Protein AF-A0A4U3B011-F1 (afdb_monomer)

Radius of gyration: 22.24 Å; Cα contacts (8 Å, |Δi|>4): 56; chains: 1; bounding box: 37×51×65 Å

Secondary structure (DSSP, 8-state):
-------SSGGGS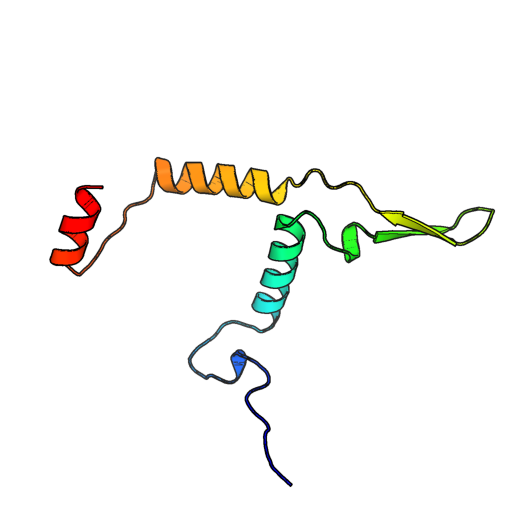TT----HHHHHHHHHHHHHHTT--HHHHEEEEEETTEEEEEEPPP--HHHHHH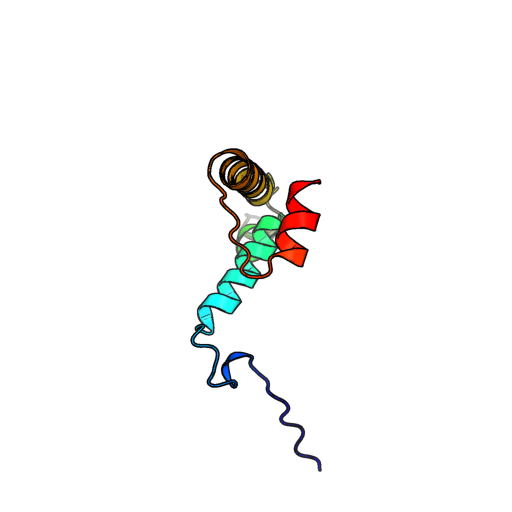HHHHHHHHHHS-----S-HHHHHHHTT-

Foldseek 3Di:
DDPPPPDPDPVVPPPDPDDPVVVVVVVQLVCLLVQHDCVPFWDWDADPVGIDTGGHGGPSVSVVVVVVVVCCCVVPPDDDDDPDPVVVVVVVVD

Organism: NCBI:txid1890302

pLDDT: mean 81.86, std 15.03, range [42.41, 95.88]

Structure (mmCIF, N/CA/C/O backbone):
data_AF-A0A4U3B011-F1
#
_entry.id   AF-A0A4U3B011-F1
#
loop_
_atom_site.group_PDB
_atom_site.id
_atom_site.type_symbol
_atom_site.label_atom_id
_atom_site.label_alt_id
_atom_site.label_comp_id
_atom_site.label_asym_id
_atom_site.label_entity_id
_atom_site.label_seq_id
_atom_site.pdbx_PDB_ins_code
_atom_site.Cartn_x
_atom_site.Cartn_y
_atom_site.Cartn_z
_atom_site.occupancy
_atom_site.B_iso_or_equiv
_atom_site.auth_seq_id
_atom_site.auth_comp_id
_atom_site.auth_asym_id
_atom_site.auth_atom_id
_atom_site.pdbx_PDB_model_num
ATOM 1 N N . MET A 1 1 ? -11.965 -40.673 -10.893 1.00 42.41 1 MET A N 1
ATOM 2 C CA . MET A 1 1 ? -11.631 -39.883 -9.686 1.00 42.41 1 MET A CA 1
ATOM 3 C C . MET A 1 1 ? -10.125 -39.592 -9.689 1.00 42.41 1 MET A C 1
ATOM 5 O O . MET A 1 1 ? -9.397 -40.087 -8.851 1.00 42.41 1 MET A O 1
ATOM 9 N N . GLY A 1 2 ? -9.549 -39.006 -10.738 1.00 46.47 2 GLY A N 1
ATOM 10 C CA . GLY A 1 2 ? -9.664 -37.581 -11.055 1.00 46.47 2 GLY A CA 1
ATOM 11 C C . GLY A 1 2 ? -8.551 -36.790 -10.352 1.00 46.47 2 GLY A C 1
ATOM 12 O O . GLY A 1 2 ? -8.853 -35.910 -9.556 1.00 46.47 2 GLY A O 1
ATOM 13 N N . LEU A 1 3 ? -7.283 -37.157 -10.584 1.00 54.34 3 LEU A N 1
ATOM 14 C CA . LEU A 1 3 ? -6.093 -36.472 -10.063 1.00 54.34 3 LEU A CA 1
ATOM 15 C C . LEU A 1 3 ? -5.950 -35.095 -10.732 1.00 54.34 3 LEU A C 1
ATOM 17 O O . LEU A 1 3 ? -5.131 -34.910 -11.624 1.00 54.34 3 LEU A O 1
ATOM 21 N N . ILE A 1 4 ? -6.755 -34.121 -10.317 1.00 54.69 4 ILE A N 1
ATOM 22 C CA . ILE A 1 4 ? -6.477 -32.703 -10.568 1.00 54.69 4 ILE A CA 1
ATOM 23 C C . ILE A 1 4 ? -5.830 -32.164 -9.293 1.00 54.69 4 ILE A C 1
ATOM 25 O O . ILE A 1 4 ? -6.421 -31.428 -8.511 1.00 54.69 4 ILE A O 1
ATOM 29 N N . SER A 1 5 ? -4.586 -32.574 -9.054 1.00 52.72 5 SER A N 1
ATOM 30 C CA . SER A 1 5 ? -3.658 -31.799 -8.233 1.00 52.72 5 SER A CA 1
ATOM 31 C C . SER A 1 5 ? -2.921 -30.839 -9.164 1.00 52.72 5 SER A C 1
ATOM 33 O O . SER A 1 5 ? -1.723 -30.971 -9.399 1.00 52.72 5 SER A O 1
ATOM 35 N N . GLY A 1 6 ? -3.674 -29.921 -9.774 1.00 52.56 6 GLY A N 1
ATOM 36 C CA . GLY A 1 6 ? -3.092 -28.788 -10.480 1.00 52.56 6 GLY A CA 1
ATOM 37 C C . GLY A 1 6 ? -2.323 -27.950 -9.466 1.00 52.56 6 GLY A C 1
ATOM 38 O O . GLY A 1 6 ? -2.874 -27.615 -8.418 1.00 52.56 6 GLY A O 1
ATOM 39 N N . ILE A 1 7 ? -1.044 -27.732 -9.765 1.00 55.41 7 ILE A N 1
ATOM 40 C CA . ILE A 1 7 ? -0.061 -26.877 -9.086 1.00 55.41 7 ILE A CA 1
ATOM 41 C C . ILE A 1 7 ? -0.724 -25.920 -8.085 1.00 55.41 7 ILE A C 1
ATOM 43 O O . ILE A 1 7 ? -1.388 -24.958 -8.468 1.00 55.41 7 ILE A O 1
ATOM 47 N N . LYS A 1 8 ? -0.569 -26.208 -6.788 1.00 59.25 8 LYS A N 1
ATOM 48 C CA . LYS A 1 8 ? -1.166 -25.400 -5.711 1.00 59.25 8 LYS A CA 1
ATOM 49 C C . LYS A 1 8 ? -0.302 -24.193 -5.343 1.00 59.25 8 LYS A C 1
ATOM 51 O O . LYS A 1 8 ? -0.798 -23.290 -4.675 1.00 59.25 8 LYS A O 1
ATOM 56 N N . LYS A 1 9 ? 0.976 -24.185 -5.740 1.00 56.97 9 LYS A N 1
ATOM 57 C CA . LYS A 1 9 ? 1.949 -23.149 -5.383 1.00 56.97 9 LYS A CA 1
ATOM 58 C C . LYS A 1 9 ? 2.856 -22.815 -6.565 1.00 56.97 9 LYS A C 1
ATOM 60 O O . LYS A 1 9 ? 3.341 -23.695 -7.265 1.00 56.97 9 LYS A O 1
ATOM 65 N N . VAL A 1 10 ? 3.111 -21.523 -6.762 1.00 56.75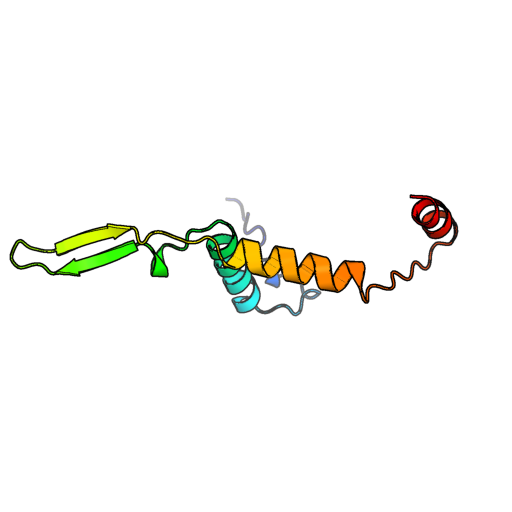 10 VAL A N 1
ATOM 66 C CA . VAL A 1 10 ? 3.941 -20.984 -7.859 1.00 56.75 10 VAL A CA 1
ATOM 67 C C . VAL A 1 10 ? 5.407 -21.459 -7.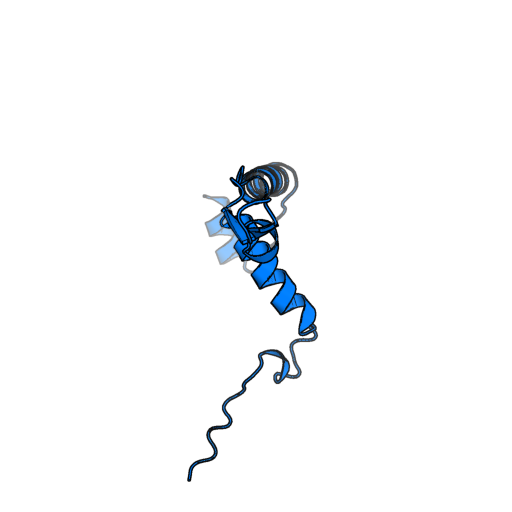761 1.00 56.75 10 VAL A C 1
ATOM 69 O O . VAL A 1 10 ? 6.118 -21.492 -8.763 1.00 56.75 10 VAL A O 1
ATOM 72 N N . THR A 1 11 ? 5.828 -21.909 -6.574 1.00 56.22 11 THR A N 1
ATOM 73 C CA . THR A 1 11 ? 7.152 -22.471 -6.263 1.00 56.22 11 THR A CA 1
ATOM 74 C C . THR A 1 11 ? 7.408 -23.872 -6.837 1.00 56.22 11 THR A C 1
ATOM 76 O O . THR A 1 11 ? 8.562 -24.288 -6.901 1.00 56.22 11 THR A O 1
ATOM 79 N N . ASP A 1 12 ? 6.387 -24.593 -7.323 1.00 56.88 12 ASP A N 1
ATOM 80 C CA . ASP A 1 12 ? 6.566 -25.930 -7.928 1.00 56.88 12 ASP A CA 1
ATOM 81 C C . ASP A 1 12 ? 7.305 -25.884 -9.285 1.00 56.88 12 ASP A C 1
ATOM 83 O O . ASP A 1 12 ? 7.796 -26.902 -9.786 1.00 56.88 12 ASP A O 1
ATOM 87 N N . ASN A 1 13 ? 7.445 -24.695 -9.883 1.00 58.47 13 ASN A N 1
ATOM 88 C CA . ASN A 1 13 ? 8.275 -24.486 -11.061 1.00 58.47 13 ASN A CA 1
ATOM 89 C C . ASN A 1 13 ? 9.732 -24.222 -10.653 1.00 58.47 13 ASN A C 1
ATOM 91 O O . ASN A 1 13 ? 10.100 -23.108 -10.290 1.00 58.47 13 ASN A O 1
ATOM 95 N N . ARG A 1 14 ? 10.589 -25.237 -10.851 1.00 53.47 14 ARG A N 1
ATOM 96 C CA . ARG A 1 14 ? 12.063 -25.263 -10.656 1.00 53.47 14 ARG A CA 1
ATOM 97 C C . ARG A 1 14 ? 12.872 -24.074 -11.221 1.00 53.47 14 ARG A C 1
ATOM 99 O O . ARG A 1 14 ? 14.076 -24.017 -11.003 1.00 53.47 14 ARG A O 1
ATOM 106 N N . LYS A 1 15 ? 12.252 -23.155 -11.967 1.00 55.28 15 LYS A N 1
ATOM 107 C CA . LYS A 1 15 ? 12.876 -21.956 -12.552 1.00 55.28 15 LYS A CA 1
ATOM 108 C C . LYS A 1 15 ? 12.725 -20.686 -11.708 1.00 55.28 15 LYS A C 1
ATOM 110 O O . LYS A 1 15 ? 13.328 -19.681 -12.067 1.00 55.28 15 LYS A O 1
ATOM 115 N N . ILE A 1 16 ? 11.939 -20.707 -10.630 1.00 57.56 16 ILE A N 1
ATOM 116 C CA . ILE A 1 16 ? 11.697 -19.530 -9.790 1.00 57.56 16 ILE A CA 1
ATOM 117 C C . ILE A 1 16 ? 12.255 -19.812 -8.392 1.00 57.56 16 ILE A C 1
ATOM 119 O O . ILE A 1 16 ? 11.620 -20.469 -7.576 1.00 57.56 16 ILE A O 1
ATOM 123 N N . THR A 1 17 ? 13.457 -19.314 -8.110 1.00 60.03 17 THR A N 1
ATOM 124 C CA . THR A 1 17 ? 14.107 -19.321 -6.785 1.00 60.03 17 THR A CA 1
ATOM 125 C C . THR A 1 17 ? 13.579 -18.198 -5.885 1.00 60.03 17 THR A C 1
ATOM 127 O O . THR A 1 17 ? 14.344 -17.539 -5.187 1.00 60.03 17 THR A O 1
ATOM 130 N N . ILE A 1 18 ? 12.274 -17.924 -5.926 1.00 64.81 18 ILE A N 1
ATOM 131 C CA . ILE A 1 18 ? 11.647 -16.965 -5.010 1.00 64.81 18 ILE A CA 1
ATOM 132 C C . ILE A 1 18 ? 10.985 -17.763 -3.900 1.00 64.81 18 ILE A C 1
ATOM 134 O O . ILE A 1 18 ? 10.164 -18.644 -4.161 1.00 64.81 18 ILE A O 1
ATOM 138 N N . ASP A 1 19 ? 11.384 -17.457 -2.672 1.00 76.38 19 ASP A N 1
ATOM 139 C CA . ASP A 1 19 ? 10.877 -18.121 -1.486 1.00 76.38 19 ASP A CA 1
ATOM 140 C C . ASP A 1 19 ? 9.387 -17.815 -1.261 1.00 76.38 19 ASP A C 1
ATOM 142 O O . ASP A 1 19 ? 8.882 -16.738 -1.593 1.00 76.38 19 ASP A O 1
ATOM 146 N N . GLU A 1 20 ? 8.664 -18.774 -0.683 1.00 78.19 20 GLU A N 1
ATOM 147 C CA . GLU A 1 20 ? 7.229 -18.643 -0.421 1.00 78.19 20 GLU A CA 1
ATOM 148 C C . GLU A 1 20 ? 6.925 -17.476 0.539 1.00 78.19 20 GLU A C 1
ATOM 150 O O . GLU A 1 20 ? 5.852 -16.872 0.467 1.00 78.19 20 GLU A O 1
ATOM 155 N N . GLU A 1 21 ? 7.875 -17.100 1.402 1.00 84.56 21 GLU A N 1
ATOM 156 C CA . GLU A 1 21 ? 7.766 -15.924 2.264 1.00 84.56 21 GLU A CA 1
ATOM 157 C C . GLU A 1 21 ? 7.681 -14.620 1.464 1.00 84.56 21 GLU A C 1
ATOM 159 O O . GLU A 1 21 ? 6.876 -13.747 1.793 1.00 84.56 21 GLU A O 1
ATOM 164 N N . SER A 1 22 ? 8.434 -14.502 0.368 1.00 83.50 22 SER A N 1
ATOM 165 C CA . SER A 1 22 ? 8.416 -13.300 -0.474 1.00 83.50 22 SER A CA 1
ATOM 166 C C . SER A 1 22 ? 7.031 -13.049 -1.074 1.00 83.50 22 SER A C 1
ATOM 168 O O . SER A 1 22 ? 6.576 -11.909 -1.131 1.00 83.50 22 SER A O 1
ATOM 170 N N . TYR A 1 23 ? 6.308 -14.106 -1.458 1.00 85.50 23 TYR A N 1
ATOM 171 C CA . TYR A 1 23 ? 4.936 -13.970 -1.958 1.00 85.50 23 TYR A CA 1
ATOM 172 C C . TYR A 1 23 ? 3.966 -13.480 -0.879 1.00 85.50 23 TYR A C 1
ATOM 174 O O . TYR A 1 23 ? 3.137 -12.614 -1.149 1.00 85.50 23 TYR A O 1
ATOM 182 N N . LYS A 1 24 ? 4.114 -13.955 0.363 1.00 89.94 24 LYS A N 1
ATOM 183 C CA . LYS A 1 24 ? 3.308 -13.460 1.491 1.00 89.94 24 LYS A CA 1
ATOM 184 C C . LYS A 1 24 ? 3.580 -11.984 1.770 1.00 89.94 24 LYS A C 1
ATOM 186 O O . LYS A 1 24 ? 2.650 -11.227 2.039 1.00 89.94 24 LYS A O 1
ATOM 191 N N . GLN A 1 25 ? 4.841 -11.562 1.683 1.00 91.25 25 GLN A N 1
ATOM 192 C CA . GLN A 1 25 ? 5.214 -10.160 1.863 1.00 91.25 25 GLN A CA 1
ATOM 193 C C . GLN A 1 25 ? 4.597 -9.264 0.779 1.00 91.25 25 GLN A C 1
ATOM 195 O O . GLN A 1 25 ? 4.090 -8.192 1.105 1.00 91.25 25 GLN A O 1
ATOM 200 N N . ILE A 1 26 ? 4.546 -9.723 -0.478 1.00 91.62 26 ILE A N 1
ATOM 201 C CA . ILE A 1 26 ? 3.876 -8.996 -1.571 1.00 91.62 26 ILE A CA 1
ATOM 202 C C . ILE A 1 26 ? 2.399 -8.740 -1.245 1.00 91.62 26 ILE A C 1
ATOM 204 O O . ILE A 1 26 ? 1.919 -7.620 -1.435 1.00 91.62 26 ILE A O 1
ATOM 208 N N . ASP A 1 27 ? 1.684 -9.738 -0.723 1.00 92.69 27 ASP A N 1
ATOM 209 C CA . ASP A 1 27 ? 0.274 -9.581 -0.355 1.00 92.69 27 ASP A CA 1
ATOM 210 C C . ASP A 1 27 ? 0.086 -8.554 0.772 1.00 92.69 27 ASP A C 1
ATOM 212 O O . ASP A 1 27 ? -0.804 -7.699 0.698 1.00 92.69 27 ASP A O 1
ATOM 216 N N . VAL A 1 28 ? 0.968 -8.574 1.777 1.00 94.50 28 VAL A N 1
ATOM 217 C CA . VAL A 1 28 ? 0.977 -7.585 2.866 1.00 94.50 28 VAL A CA 1
ATOM 218 C C . VAL A 1 28 ? 1.245 -6.180 2.323 1.00 94.50 28 VAL A C 1
ATOM 220 O O . VAL A 1 28 ? 0.489 -5.250 2.615 1.00 94.50 28 VAL A O 1
ATOM 223 N N . TRP A 1 29 ? 2.270 -6.000 1.488 1.00 94.38 29 TRP A N 1
ATOM 224 C CA . TRP A 1 29 ? 2.594 -4.696 0.901 1.00 94.38 29 TRP A CA 1
ATOM 225 C C . TRP A 1 29 ? 1.461 -4.161 0.034 1.00 94.38 29 TRP A C 1
ATOM 227 O O . TRP A 1 29 ? 1.134 -2.976 0.112 1.00 94.38 29 TRP A O 1
ATOM 237 N N . LYS A 1 30 ? 0.808 -5.031 -0.743 1.00 94.12 30 LYS A N 1
ATOM 238 C CA . LYS A 1 30 ? -0.359 -4.667 -1.549 1.00 94.12 30 LYS A CA 1
ATOM 239 C C . LYS A 1 30 ? -1.525 -4.205 -0.676 1.00 94.12 30 LYS A C 1
ATOM 241 O O . LYS A 1 30 ? -2.153 -3.194 -0.991 1.00 94.12 30 LYS A O 1
ATOM 246 N N . ALA A 1 31 ? -1.794 -4.895 0.432 1.00 94.50 31 ALA A N 1
ATOM 247 C CA . ALA A 1 31 ? -2.830 -4.504 1.385 1.00 94.50 31 ALA A CA 1
ATOM 248 C C . ALA A 1 31 ? -2.532 -3.127 2.008 1.00 94.50 31 ALA A C 1
ATOM 250 O O . ALA A 1 31 ? -3.387 -2.236 2.011 1.00 94.50 31 ALA A O 1
ATOM 251 N N . ILE A 1 32 ? -1.290 -2.896 2.440 1.00 94.06 32 ILE A N 1
ATOM 252 C CA . ILE A 1 32 ? -0.867 -1.614 3.021 1.00 94.06 32 ILE A CA 1
ATOM 253 C C . ILE A 1 32 ? -0.930 -0.484 1.980 1.00 94.06 32 ILE A C 1
ATOM 255 O O . ILE A 1 32 ? -1.435 0.593 2.292 1.00 94.06 32 ILE A O 1
ATOM 259 N N . TYR A 1 33 ? -0.497 -0.726 0.738 1.00 94.94 33 TYR A N 1
ATOM 260 C CA . TYR A 1 33 ? -0.614 0.233 -0.369 1.00 94.94 33 TYR A CA 1
ATOM 261 C C . TYR A 1 33 ? -2.076 0.563 -0.706 1.00 94.94 33 TYR A C 1
ATOM 263 O O . TYR A 1 33 ? -2.396 1.701 -1.043 1.00 94.94 33 TYR A O 1
ATOM 271 N N . SER A 1 34 ? -2.984 -0.413 -0.590 1.00 93.56 34 SER A N 1
ATOM 272 C CA . SER A 1 34 ? -4.427 -0.185 -0.760 1.00 93.56 34 SER A CA 1
ATOM 273 C C . SER A 1 34 ? -5.059 0.610 0.392 1.00 93.56 34 SER A C 1
ATOM 275 O O . SER A 1 34 ? -6.211 1.031 0.298 1.00 93.56 34 SER A O 1
ATOM 277 N N . GLY A 1 35 ? -4.302 0.837 1.470 1.00 92.69 35 GLY A N 1
ATOM 278 C CA . GLY A 1 35 ? -4.705 1.639 2.618 1.00 92.69 35 GLY A CA 1
ATOM 279 C C . GLY A 1 35 ? -5.340 0.840 3.752 1.00 92.69 35 GLY A C 1
ATOM 280 O O . GLY A 1 35 ? -5.812 1.446 4.714 1.00 92.69 35 GLY A O 1
ATOM 281 N N . HIS A 1 36 ? -5.369 -0.494 3.684 1.00 94.25 36 HIS A N 1
ATOM 282 C CA . HIS A 1 36 ? -5.937 -1.314 4.749 1.00 94.25 36 HIS A CA 1
ATOM 283 C C . HIS A 1 36 ? -5.279 -2.691 4.853 1.00 94.25 36 HIS A C 1
ATOM 285 O O . HIS A 1 36 ? -5.318 -3.498 3.931 1.00 94.25 36 HIS A O 1
ATOM 291 N N . PHE A 1 37 ? -4.750 -2.974 6.038 1.00 94.94 37 PHE A N 1
ATOM 292 C CA . PHE A 1 37 ? -4.223 -4.275 6.431 1.00 94.94 37 PHE A CA 1
ATOM 293 C C . PHE A 1 37 ? -4.835 -4.668 7.779 1.00 94.94 37 PHE A C 1
ATOM 295 O O . PHE A 1 37 ? -4.589 -3.985 8.775 1.00 94.94 37 PHE A O 1
ATOM 302 N N . SER A 1 38 ? -5.667 -5.714 7.786 1.00 91.69 38 SER A N 1
ATOM 303 C CA . SER A 1 38 ? -6.527 -6.094 8.920 1.00 91.69 38 SER A CA 1
ATOM 304 C C . SER A 1 38 ? -5.749 -6.262 10.226 1.00 91.69 38 SER A C 1
ATOM 306 O O . SER A 1 38 ? -6.144 -5.711 11.246 1.00 91.69 38 SER A O 1
ATOM 308 N N . GLU A 1 39 ? -4.582 -6.905 10.183 1.00 91.50 39 GLU A N 1
ATOM 309 C CA . GLU A 1 39 ? -3.755 -7.144 11.371 1.00 91.50 39 GLU A CA 1
ATOM 310 C C . GLU A 1 39 ? -3.309 -5.850 12.075 1.00 91.50 39 GLU A C 1
ATOM 312 O O . GLU A 1 39 ? -3.140 -5.827 13.291 1.00 91.50 39 GLU A O 1
ATOM 317 N N . TRP A 1 40 ? -3.158 -4.750 11.332 1.00 91.25 40 TRP A N 1
ATOM 318 C CA . TRP A 1 40 ? -2.794 -3.444 11.896 1.00 91.25 40 TRP A CA 1
ATOM 319 C C . TRP A 1 40 ? -4.002 -2.555 12.171 1.00 91.25 40 TRP A C 1
ATOM 321 O O . TRP A 1 40 ? -4.002 -1.768 13.117 1.00 91.25 40 TRP A O 1
ATOM 331 N N . HIS A 1 41 ? -5.018 -2.634 11.313 1.00 93.69 41 HIS A N 1
ATOM 332 C CA . HIS A 1 41 ? -6.108 -1.670 11.313 1.00 93.69 41 HIS A CA 1
ATOM 333 C C . HIS A 1 41 ? -7.336 -2.152 12.084 1.00 93.69 41 HIS A C 1
ATOM 335 O O . HIS A 1 41 ? -8.104 -1.307 12.537 1.00 93.69 41 HIS A O 1
ATOM 341 N N . ASP A 1 42 ? -7.524 -3.455 12.279 1.00 94.56 42 ASP A N 1
ATOM 342 C CA . ASP A 1 42 ? -8.665 -3.998 13.015 1.00 94.56 42 ASP A CA 1
ATOM 343 C C . ASP A 1 42 ? -8.279 -4.228 14.476 1.00 94.56 42 ASP A C 1
ATOM 345 O O . ASP A 1 42 ? -7.766 -5.271 14.880 1.00 94.56 42 ASP A O 1
ATOM 349 N N . LEU A 1 43 ? -8.529 -3.211 15.298 1.00 92.94 43 LEU A N 1
ATOM 350 C CA . LEU A 1 43 ? -8.153 -3.214 16.703 1.00 92.94 43 LEU A CA 1
ATOM 351 C C . LEU A 1 43 ? -9.265 -3.823 17.550 1.00 92.94 43 LEU A C 1
ATOM 353 O O . LEU A 1 43 ? -10.402 -3.343 17.551 1.00 92.94 43 LEU A O 1
ATOM 357 N N . LYS A 1 44 ? -8.903 -4.821 18.354 1.00 93.25 44 LYS A N 1
ATOM 358 C CA . LYS A 1 44 ? -9.755 -5.370 19.413 1.00 93.25 44 LYS A CA 1
ATOM 359 C C . LYS A 1 44 ? -9.201 -4.933 20.762 1.00 93.25 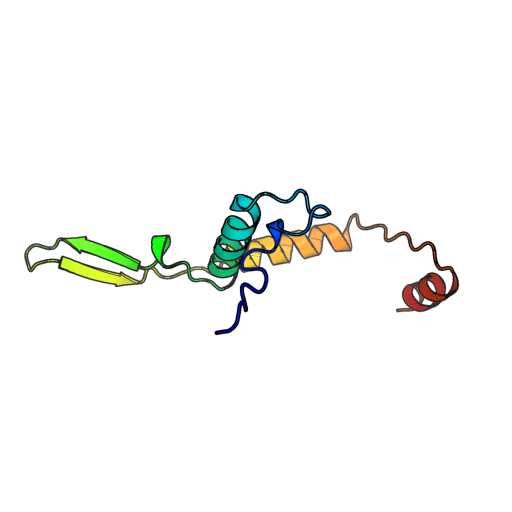44 LYS A C 1
ATOM 361 O O . LYS A 1 44 ? -8.024 -5.141 21.035 1.00 93.25 44 LYS A O 1
ATOM 366 N N . TYR A 1 45 ? -10.036 -4.326 21.597 1.00 92.31 45 TYR A N 1
ATOM 367 C CA . TYR A 1 45 ? -9.623 -3.827 22.909 1.00 92.31 45 TYR A CA 1
ATOM 368 C C . TYR A 1 45 ? -10.697 -4.087 23.961 1.00 92.31 45 TYR A C 1
ATOM 370 O O . TYR A 1 45 ? -11.892 -4.112 23.664 1.00 92.31 45 TYR A O 1
ATOM 378 N N . GLN A 1 46 ? -10.262 -4.297 25.201 1.00 94.00 46 GLN A N 1
ATOM 379 C CA . GLN A 1 46 ? -11.158 -4.526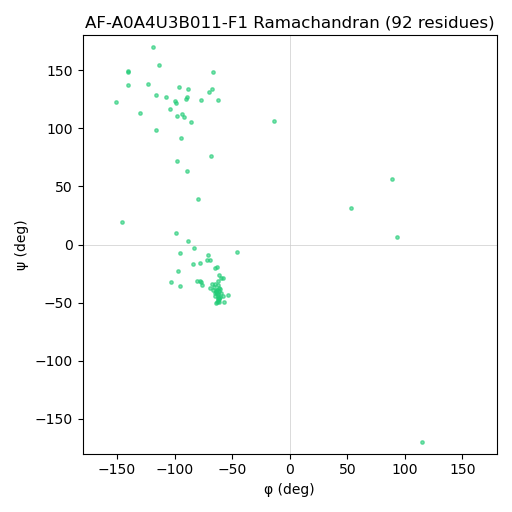 26.326 1.00 94.00 46 GLN A CA 1
ATOM 380 C C . GLN A 1 46 ? -11.543 -3.191 26.963 1.00 94.00 46 GLN A C 1
ATOM 382 O O . GLN A 1 46 ? -10.692 -2.342 27.220 1.00 94.00 46 GLN A O 1
ATOM 387 N N . THR A 1 47 ? -12.829 -3.017 27.235 1.00 91.31 47 THR A N 1
ATOM 388 C CA . THR A 1 47 ? -13.366 -1.906 28.026 1.00 91.31 47 THR A CA 1
ATOM 389 C C . THR A 1 47 ? -14.067 -2.445 29.268 1.00 91.31 47 THR A C 1
ATOM 391 O O . THR A 1 47 ? -14.299 -3.650 29.377 1.00 91.31 47 THR A O 1
ATOM 394 N N . VAL A 1 48 ? -14.432 -1.559 30.199 1.00 92.69 48 VAL A N 1
ATOM 395 C CA . VAL A 1 48 ? -15.203 -1.922 31.404 1.00 92.69 48 VAL A CA 1
ATOM 396 C C . VAL A 1 48 ? -16.542 -2.584 31.039 1.00 92.69 48 VAL A C 1
ATOM 398 O O . VAL A 1 48 ? -17.017 -3.459 31.750 1.00 92.69 48 VAL A O 1
ATOM 401 N N . GLU A 1 49 ? -17.106 -2.231 29.882 1.00 92.12 49 GLU A N 1
ATOM 402 C CA . GLU A 1 49 ? -18.359 -2.776 29.342 1.00 92.12 49 GLU A CA 1
ATOM 403 C C . GLU A 1 49 ? -18.163 -4.041 28.479 1.00 92.12 49 GLU A C 1
ATOM 405 O O . GLU A 1 49 ? -19.121 -4.545 27.899 1.00 92.12 49 GLU A O 1
ATOM 410 N N . GLY A 1 50 ? -16.932 -4.548 28.350 1.00 92.75 50 GLY A N 1
ATOM 411 C CA . GLY A 1 50 ? -16.604 -5.718 27.531 1.00 92.75 50 GLY A CA 1
ATOM 412 C C . GLY A 1 50 ? -15.690 -5.419 26.338 1.00 92.75 50 GLY A C 1
ATOM 413 O O . GLY A 1 50 ? -15.106 -4.336 26.223 1.00 92.75 50 GLY A O 1
ATOM 414 N N . GLN A 1 51 ? -15.539 -6.406 25.451 1.00 94.50 51 GLN A N 1
ATOM 415 C CA . GLN A 1 51 ? -14.643 -6.329 24.295 1.00 94.50 51 GLN A CA 1
ATOM 416 C C . GLN A 1 51 ? -15.263 -5.479 23.179 1.00 94.50 51 GLN A C 1
ATOM 418 O O . GLN A 1 51 ? -16.359 -5.767 22.701 1.00 94.50 51 GLN A O 1
ATOM 423 N N . LYS A 1 52 ? -14.546 -4.445 22.734 1.00 93.62 52 LYS A N 1
ATOM 424 C CA . LYS A 1 52 ? -14.940 -3.572 21.622 1.00 93.62 52 LYS A CA 1
ATOM 425 C C . LYS A 1 52 ? -13.978 -3.736 20.448 1.00 93.62 52 LYS A C 1
ATOM 427 O O . LYS A 1 52 ? -12.821 -4.132 20.614 1.00 93.62 52 LYS A O 1
ATOM 432 N N . GLN A 1 53 ? -14.473 -3.443 19.248 1.00 93.81 53 GLN A N 1
ATOM 433 C CA . GLN A 1 53 ? 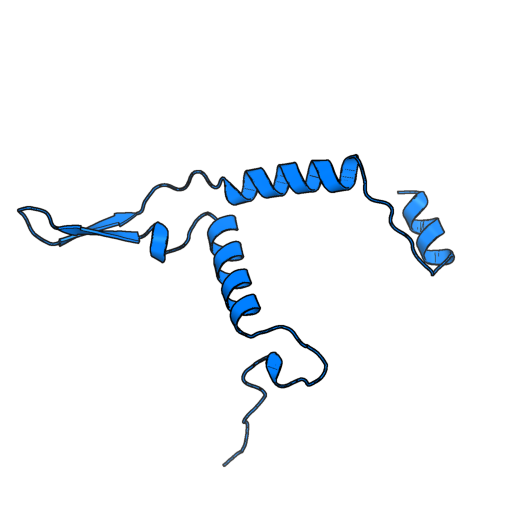-13.687 -3.456 18.016 1.00 93.81 53 GLN A CA 1
ATOM 434 C C . GLN A 1 53 ? -13.767 -2.085 17.352 1.00 93.81 53 GLN A C 1
ATOM 436 O O . GLN A 1 53 ? -14.839 -1.480 17.308 1.00 93.81 53 GLN A O 1
ATOM 441 N N . ARG A 1 54 ? -12.639 -1.588 16.843 1.00 93.25 54 ARG A N 1
ATOM 442 C CA . ARG A 1 54 ? -12.592 -0.359 16.045 1.00 93.25 54 ARG A CA 1
ATOM 443 C C . ARG A 1 54 ? -11.621 -0.510 14.885 1.00 93.25 54 ARG A C 1
ATOM 445 O O . ARG A 1 54 ? -10.592 -1.167 15.020 1.00 93.25 54 ARG A O 1
ATOM 452 N N . ARG A 1 55 ? -11.915 0.183 13.788 1.00 92.62 55 ARG A N 1
ATOM 453 C CA . ARG A 1 55 ? -10.997 0.321 12.660 1.00 92.62 55 ARG A CA 1
ATOM 454 C C . ARG A 1 55 ? -10.107 1.547 12.856 1.00 92.62 55 ARG A C 1
ATOM 456 O O . ARG A 1 55 ? -10.610 2.651 13.049 1.00 92.62 55 ARG A O 1
ATOM 463 N N . MET A 1 56 ? -8.794 1.358 12.801 1.00 92.19 56 MET A N 1
ATOM 464 C CA . MET A 1 56 ? -7.818 2.442 12.748 1.00 92.19 56 MET A CA 1
ATOM 465 C C . MET A 1 56 ? -7.940 3.174 11.406 1.00 92.19 56 MET A C 1
ATOM 467 O O . MET A 1 56 ? -8.013 2.544 10.347 1.00 92.19 56 MET A O 1
ATOM 471 N N . ALA A 1 57 ? -7.959 4.506 11.445 1.00 91.81 57 ALA A N 1
ATOM 472 C CA . ALA A 1 57 ? -7.919 5.321 10.239 1.00 91.81 57 ALA A CA 1
ATOM 473 C C . ALA A 1 57 ? -6.531 5.226 9.590 1.00 91.81 57 ALA A C 1
ATOM 475 O O . ALA A 1 57 ? -5.515 5.380 10.266 1.00 91.81 57 ALA A O 1
ATOM 476 N N . SER A 1 58 ? -6.499 4.980 8.282 1.00 89.69 58 SER A N 1
ATOM 477 C CA . SER A 1 58 ? -5.262 4.946 7.504 1.00 89.69 58 SER A CA 1
ATOM 478 C C . SER A 1 58 ? -5.024 6.293 6.837 1.00 89.69 58 SER A C 1
ATOM 480 O O . SER A 1 58 ? -5.932 6.863 6.235 1.00 89.69 58 SER A O 1
ATOM 482 N N . LEU A 1 59 ? -3.783 6.768 6.904 1.00 91.56 59 LEU A N 1
ATOM 483 C CA . LEU A 1 59 ? -3.310 7.937 6.157 1.00 91.56 59 LEU A CA 1
ATOM 484 C C . LEU A 1 59 ? -2.887 7.583 4.721 1.00 91.56 59 LEU A C 1
ATOM 486 O O . LEU A 1 59 ? -2.481 8.455 3.963 1.00 91.56 59 LEU A O 1
ATOM 490 N N . ASN A 1 60 ? -2.945 6.298 4.353 1.00 92.56 60 ASN A N 1
ATOM 491 C CA . ASN A 1 60 ? -2.521 5.772 3.056 1.00 92.56 60 ASN A CA 1
ATOM 492 C C . ASN A 1 60 ? -1.077 6.147 2.654 1.00 92.56 60 ASN A C 1
ATOM 494 O O . ASN A 1 60 ? -0.749 6.292 1.476 1.00 92.56 60 ASN A O 1
ATOM 498 N N . MET A 1 61 ? -0.194 6.291 3.649 1.00 93.56 61 MET A N 1
ATOM 499 C CA . MET A 1 61 ? 1.174 6.787 3.458 1.00 93.56 61 MET A CA 1
ATOM 500 C C . MET A 1 61 ? 2.027 5.893 2.560 1.00 93.56 61 MET A C 1
ATOM 502 O O . MET A 1 61 ? 2.866 6.406 1.829 1.00 93.56 61 MET A O 1
ATOM 506 N N . ALA A 1 62 ? 1.804 4.576 2.559 1.00 93.81 62 ALA A N 1
ATOM 507 C CA . ALA A 1 62 ? 2.548 3.669 1.686 1.00 93.81 62 ALA A CA 1
ATOM 508 C C . ALA A 1 62 ? 2.348 4.003 0.201 1.00 93.81 62 ALA A C 1
ATOM 510 O O . ALA A 1 6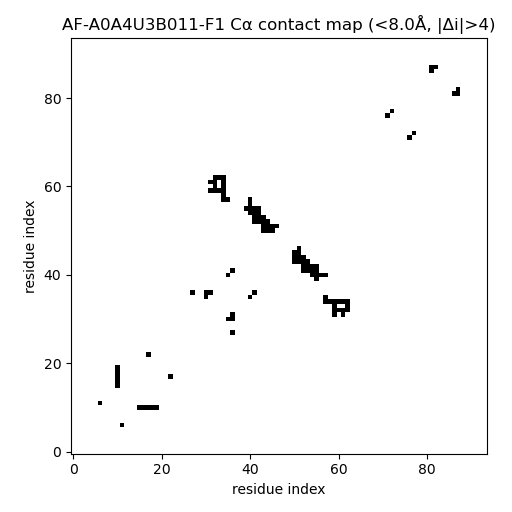2 ? 3.308 3.970 -0.568 1.00 93.81 62 ALA A O 1
ATOM 511 N N . LYS A 1 63 ? 1.133 4.399 -0.197 1.00 95.56 63 LYS A N 1
ATOM 512 C CA . LYS A 1 63 ? 0.858 4.860 -1.559 1.00 95.56 63 LYS A CA 1
ATOM 513 C C . LYS A 1 63 ? 1.595 6.157 -1.884 1.00 95.56 63 LYS A C 1
ATOM 515 O O . LYS A 1 63 ? 2.186 6.266 -2.951 1.00 95.56 63 LYS A O 1
ATOM 520 N N . VAL A 1 64 ? 1.579 7.118 -0.961 1.00 95.88 64 VAL A N 1
ATOM 521 C CA . VAL A 1 64 ? 2.236 8.420 -1.153 1.00 95.88 64 VAL A CA 1
ATOM 522 C C . VAL A 1 64 ? 3.749 8.246 -1.286 1.00 95.88 64 VAL A C 1
ATOM 524 O O . VAL A 1 64 ? 4.338 8.702 -2.258 1.00 95.88 64 VAL A O 1
ATOM 527 N N . VAL A 1 65 ? 4.377 7.518 -0.360 1.00 95.44 65 VAL A N 1
ATOM 528 C CA . VAL A 1 65 ? 5.832 7.301 -0.359 1.00 95.44 65 VAL A CA 1
ATOM 529 C C . VAL A 1 65 ? 6.289 6.584 -1.626 1.00 95.44 65 VAL A C 1
ATOM 531 O O . VAL A 1 65 ? 7.269 6.989 -2.242 1.00 95.44 65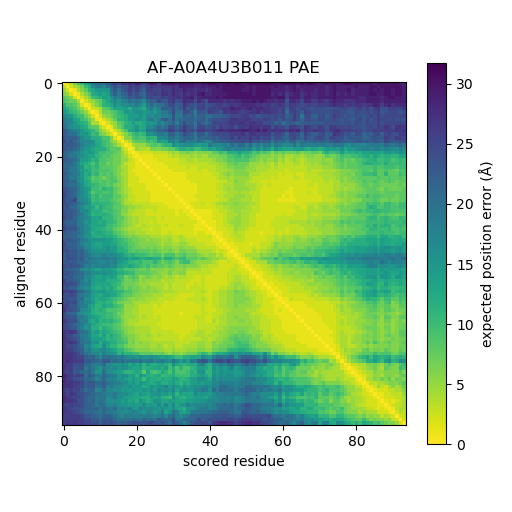 VAL A O 1
ATOM 534 N N . THR A 1 66 ? 5.578 5.536 -2.043 1.00 95.12 66 THR A N 1
ATOM 535 C CA . THR A 1 66 ? 5.935 4.794 -3.262 1.00 95.12 66 THR A CA 1
ATOM 536 C C . THR A 1 66 ? 5.730 5.623 -4.529 1.00 95.12 66 THR A C 1
ATOM 538 O O . THR A 1 66 ? 6.532 5.502 -5.450 1.00 95.12 66 THR A O 1
ATOM 541 N N . GLN A 1 67 ? 4.721 6.498 -4.573 1.00 94.69 67 GLN A N 1
ATOM 542 C CA . GLN A 1 67 ? 4.530 7.442 -5.675 1.00 94.69 67 GLN A CA 1
ATOM 543 C C . GLN A 1 67 ? 5.698 8.433 -5.781 1.00 94.69 67 GLN A C 1
ATOM 545 O O . GLN A 1 67 ? 6.264 8.582 -6.862 1.00 94.69 67 GLN A O 1
ATOM 550 N N . GLU A 1 68 ? 6.091 9.065 -4.673 1.00 94.19 68 GLU A N 1
ATOM 551 C CA . GLU A 1 68 ? 7.234 9.988 -4.649 1.00 94.19 68 GLU A CA 1
ATOM 552 C C . GLU A 1 68 ? 8.537 9.271 -5.017 1.00 94.19 68 GLU A C 1
ATOM 554 O O . GLU A 1 68 ? 9.305 9.740 -5.852 1.00 94.19 68 GLU A O 1
ATOM 559 N N . MET A 1 69 ? 8.757 8.077 -4.465 1.00 92.69 69 MET A N 1
ATOM 560 C CA . MET A 1 69 ? 9.939 7.274 -4.764 1.00 92.69 69 MET A CA 1
ATOM 561 C C . MET A 1 69 ? 9.995 6.861 -6.240 1.00 92.69 69 MET A C 1
ATOM 563 O O . MET A 1 69 ? 11.053 6.947 -6.857 1.00 92.69 69 MET A O 1
ATOM 567 N N . SER A 1 70 ? 8.862 6.466 -6.827 1.00 92.19 70 SER A N 1
ATOM 568 C CA . SER A 1 70 ? 8.761 6.177 -8.260 1.00 92.19 70 SER A CA 1
ATOM 569 C C . SER A 1 70 ? 9.089 7.416 -9.093 1.00 92.19 70 SER A C 1
ATOM 571 O O . SER A 1 70 ? 9.870 7.325 -10.035 1.00 92.19 70 SER A O 1
ATOM 573 N N . SER A 1 71 ? 8.530 8.573 -8.731 1.00 92.19 71 SER A N 1
ATOM 574 C CA . SER A 1 71 ? 8.807 9.843 -9.407 1.00 92.19 71 SER A CA 1
ATOM 575 C C . SER A 1 71 ? 10.305 10.158 -9.400 1.00 92.19 71 SER A C 1
ATOM 577 O O . SER A 1 71 ? 10.888 10.390 -10.453 1.00 92.19 71 SER A O 1
ATOM 579 N N . LEU A 1 72 ? 10.963 10.066 -8.240 1.00 90.00 72 LEU A N 1
ATOM 580 C CA . LEU A 1 72 ? 12.402 10.310 -8.114 1.00 90.00 72 LEU A CA 1
ATOM 581 C C . LEU A 1 72 ? 13.240 9.326 -8.944 1.00 90.00 72 LEU A C 1
ATOM 583 O O . LEU A 1 72 ? 14.138 9.739 -9.673 1.00 90.00 72 LEU A O 1
ATOM 587 N N . ILE A 1 73 ? 12.938 8.025 -8.875 1.00 88.81 73 ILE A N 1
ATOM 588 C CA . ILE A 1 73 ? 13.700 6.992 -9.594 1.00 88.81 73 ILE A CA 1
ATOM 589 C C . ILE A 1 73 ? 13.626 7.205 -11.109 1.00 88.81 73 ILE A C 1
ATOM 591 O O . ILE A 1 73 ? 14.660 7.186 -11.782 1.00 88.81 73 ILE A O 1
ATOM 595 N N . PHE A 1 74 ? 12.419 7.403 -11.643 1.00 84.56 74 PHE A N 1
ATOM 596 C CA . PHE A 1 74 ? 12.221 7.516 -13.086 1.00 84.56 74 PHE A CA 1
ATOM 597 C C . PHE A 1 74 ? 12.632 8.880 -13.639 1.00 84.56 74 PHE A C 1
ATOM 599 O O . PHE A 1 74 ? 13.144 8.927 -14.753 1.00 84.56 74 PHE A O 1
ATOM 606 N N . ASN A 1 75 ? 12.487 9.960 -12.866 1.00 82.88 75 ASN A N 1
ATOM 607 C CA . ASN A 1 75 ? 12.855 11.295 -13.334 1.00 82.88 75 ASN A CA 1
ATOM 608 C C . ASN A 1 75 ? 14.359 11.579 -13.232 1.00 82.88 75 ASN A C 1
ATOM 610 O O . ASN A 1 75 ? 14.878 12.333 -14.050 1.00 82.88 75 ASN A O 1
ATOM 614 N N . GLU A 1 76 ? 15.076 11.012 -12.255 1.00 74.75 76 GLU A N 1
ATOM 615 C CA . GLU A 1 76 ? 16.475 11.398 -12.018 1.00 74.75 76 GLU A CA 1
ATOM 616 C C . GLU A 1 76 ? 17.513 10.394 -12.535 1.00 74.75 76 GLU A C 1
ATOM 618 O O . GLU A 1 76 ? 18.627 10.803 -12.867 1.00 74.75 76 GLU A O 1
ATOM 623 N N . LYS A 1 77 ? 17.227 9.081 -12.537 1.00 60.72 77 LYS A N 1
ATOM 624 C CA . LYS A 1 77 ? 18.292 8.058 -12.661 1.00 60.72 77 LYS A CA 1
ATOM 625 C C . LYS A 1 77 ? 17.912 6.788 -13.429 1.00 60.72 77 LYS A C 1
ATOM 627 O O . LYS A 1 77 ? 18.596 5.775 -13.285 1.00 60.72 77 LYS A O 1
ATOM 632 N N . CYS A 1 78 ? 16.863 6.802 -14.249 1.00 74.56 78 CYS A N 1
ATOM 633 C CA . CYS A 1 78 ? 16.496 5.626 -15.039 1.00 74.56 78 CYS A CA 1
ATOM 634 C C . CYS A 1 78 ? 17.117 5.674 -16.442 1.00 74.56 78 CYS A C 1
ATOM 636 O O . CYS A 1 78 ? 16.746 6.503 -17.268 1.00 74.56 78 CYS A O 1
ATOM 638 N N . SER A 1 79 ? 18.053 4.764 -16.723 1.00 75.88 79 SER A N 1
ATOM 639 C CA . SER A 1 79 ? 18.489 4.457 -18.085 1.00 75.88 79 SER A CA 1
ATOM 640 C C . SER A 1 79 ? 17.869 3.134 -18.528 1.00 75.88 79 SER A C 1
ATOM 642 O O . SER A 1 79 ? 18.108 2.078 -17.940 1.00 75.88 79 SER A O 1
ATOM 644 N N . ILE A 1 80 ? 17.036 3.192 -19.565 1.00 79.06 80 ILE A N 1
ATOM 645 C CA . ILE A 1 80 ? 16.393 2.013 -20.143 1.00 79.06 80 ILE A CA 1
ATOM 646 C C . ILE A 1 80 ? 17.219 1.597 -21.359 1.00 79.06 80 ILE A C 1
ATOM 648 O O . ILE A 1 80 ? 17.258 2.306 -22.361 1.00 79.06 80 ILE A O 1
ATOM 652 N N . ASN A 1 81 ? 17.898 0.454 -21.259 1.00 80.69 81 ASN A N 1
ATOM 653 C CA . ASN A 1 81 ? 18.650 -0.127 -22.368 1.00 80.69 81 ASN A CA 1
ATOM 654 C C . ASN A 1 81 ? 17.807 -1.223 -23.015 1.00 80.69 81 ASN A C 1
ATOM 656 O O . ASN A 1 81 ? 17.423 -2.184 -22.347 1.00 80.69 81 ASN A O 1
ATOM 660 N N . ILE A 1 82 ? 17.530 -1.079 -24.307 1.00 82.81 82 ILE A N 1
ATOM 661 C CA . ILE A 1 82 ? 16.767 -2.049 -25.091 1.00 82.81 82 ILE A CA 1
ATOM 662 C C . ILE A 1 82 ? 17.701 -2.599 -26.163 1.00 82.81 82 ILE A C 1
ATOM 664 O O . ILE A 1 82 ? 18.357 -1.840 -26.867 1.00 82.81 82 ILE A O 1
ATOM 668 N N . SER A 1 83 ? 17.787 -3.923 -26.256 1.00 86.06 83 SER A N 1
ATOM 669 C CA . SER A 1 83 ? 18.628 -4.624 -27.233 1.00 86.06 83 SER A CA 1
ATOM 670 C C . SER A 1 83 ? 18.024 -4.665 -28.642 1.00 86.06 83 SER A C 1
ATOM 672 O O . SER A 1 83 ? 18.734 -4.966 -29.594 1.00 86.06 83 SER A O 1
ATOM 674 N N . ASP A 1 84 ? 16.728 -4.384 -28.772 1.00 89.62 84 ASP A N 1
ATOM 675 C CA . ASP A 1 84 ? 16.014 -4.273 -30.043 1.00 89.62 84 ASP A CA 1
ATOM 676 C C . ASP A 1 84 ? 16.030 -2.817 -30.541 1.00 89.62 84 ASP A C 1
ATOM 678 O O . ASP A 1 84 ? 15.374 -1.946 -29.964 1.00 89.62 84 ASP A O 1
ATOM 682 N N . GLU A 1 85 ? 16.781 -2.561 -31.615 1.00 83.19 85 GLU A N 1
ATOM 683 C CA . GLU A 1 85 ? 16.920 -1.234 -32.233 1.00 83.19 85 GLU A CA 1
ATOM 684 C C . GLU A 1 85 ? 15.582 -0.661 -32.714 1.00 83.19 85 GLU A C 1
ATOM 686 O O . GLU A 1 85 ? 15.293 0.510 -32.472 1.00 83.19 85 GLU A O 1
ATOM 691 N N . ALA A 1 86 ? 14.723 -1.482 -33.328 1.00 85.25 86 ALA A N 1
ATOM 692 C CA . ALA A 1 86 ? 13.445 -1.007 -33.854 1.00 85.25 86 ALA A CA 1
ATOM 693 C C . ALA A 1 86 ? 12.516 -0.555 -32.720 1.00 85.25 86 ALA A C 1
ATOM 695 O O . ALA A 1 86 ? 11.766 0.415 -32.851 1.00 85.25 86 ALA A O 1
ATOM 696 N N . LEU A 1 87 ? 12.562 -1.250 -31.585 1.00 83.00 87 LEU A N 1
ATOM 697 C CA . LEU A 1 87 ? 11.756 -0.918 -30.415 1.00 83.00 87 LEU A CA 1
ATOM 698 C C . LEU A 1 87 ? 12.325 0.297 -29.663 1.00 83.00 87 LEU A C 1
ATOM 700 O O . LEU A 1 87 ? 11.562 1.130 -29.172 1.00 83.00 87 LEU A O 1
ATOM 704 N N . PHE A 1 88 ? 13.653 0.436 -29.631 1.00 82.19 88 PHE A N 1
ATOM 705 C CA . PHE A 1 88 ? 14.340 1.592 -29.058 1.00 82.19 88 PHE A CA 1
ATOM 706 C C . PHE A 1 88 ? 14.002 2.895 -29.798 1.00 82.19 88 PHE A C 1
ATOM 708 O O . PHE A 1 88 ? 13.640 3.886 -29.159 1.00 82.19 88 PHE A O 1
ATOM 715 N N . ASP A 1 89 ? 14.038 2.884 -31.132 1.00 80.69 89 ASP A N 1
ATOM 716 C CA . ASP A 1 89 ? 13.744 4.068 -31.949 1.00 80.69 89 ASP A CA 1
ATOM 717 C C . ASP A 1 89 ? 12.289 4.539 -31.817 1.00 80.69 89 ASP A C 1
ATOM 719 O O . ASP A 1 89 ? 12.014 5.742 -31.817 1.00 80.69 89 ASP A O 1
ATOM 723 N N . ASN A 1 90 ? 11.346 3.610 -31.642 1.00 82.50 90 ASN A N 1
ATOM 724 C CA . ASN A 1 90 ? 9.944 3.954 -31.402 1.00 82.50 90 ASN A CA 1
ATOM 725 C C . ASN A 1 90 ? 9.726 4.599 -30.024 1.00 82.50 90 ASN A C 1
ATOM 727 O O . ASN A 1 90 ? 8.923 5.520 -29.905 1.00 82.50 90 ASN A O 1
ATOM 731 N N . ILE A 1 91 ? 10.438 4.143 -28.989 1.00 78.06 91 ILE A N 1
ATOM 732 C CA . ILE A 1 91 ? 10.274 4.639 -27.611 1.00 78.06 91 ILE A CA 1
ATOM 733 C C . ILE A 1 91 ? 10.972 5.985 -27.398 1.00 78.06 91 ILE A C 1
ATOM 735 O O . ILE A 1 91 ? 10.485 6.804 -26.629 1.00 78.06 91 ILE A O 1
ATOM 739 N N . LYS A 1 92 ? 12.080 6.258 -28.096 1.00 70.94 92 LYS A N 1
ATOM 740 C CA . LYS A 1 92 ? 12.819 7.526 -27.964 1.00 70.94 92 LYS A CA 1
ATOM 741 C C . LYS A 1 92 ? 12.027 8.760 -28.428 1.00 70.94 92 LYS A C 1
ATOM 743 O O . LYS A 1 92 ? 12.379 9.877 -28.063 1.00 70.94 92 LYS A O 1
ATOM 748 N N . ASN A 1 93 ? 10.996 8.564 -29.248 1.00 63.72 93 ASN A N 1
ATOM 749 C CA . ASN A 1 93 ? 10.188 9.633 -29.841 1.00 63.72 93 ASN A CA 1
ATOM 750 C C . ASN A 1 93 ? 8.861 9.899 -29.100 1.00 63.72 93 ASN A C 1
ATOM 752 O O . ASN A 1 93 ? 8.020 10.633 -29.623 1.00 63.72 93 ASN A O 1
ATOM 756 N N . VAL A 1 94 ? 8.666 9.301 -27.920 1.00 59.75 94 VAL A N 1
ATOM 757 C CA . VAL A 1 94 ? 7.492 9.475 -27.044 1.00 59.75 94 VAL A CA 1
ATOM 758 C C . VAL A 1 94 ? 7.894 10.257 -25.802 1.00 59.75 94 VAL A C 1
ATOM 760 O O . VAL A 1 94 ? 7.107 11.144 -25.405 1.00 59.75 94 VAL A O 1
#

Mean predicted aligned error: 11.41 Å

Sequence (94 aa):
MGLISGIKKVTDNRKITIDEESYKQIDVWKAIYSGHFSEWHDLKYQTVEGQKQRRMASLNMAKVVTQEMSSLIFNEKCSINISDEALFDNIKNV

Nearest PDB structures (foldseek):
  2l6r-assembly1_A  TM=3.725E-01  e=3.073E+00  Lambdavirus lambda
  2ic3-assembly1_B  TM=2.579E-01  e=2.679E+00  Human immunodeficiency virus type 1 BH10
  1s12-assembly1_A  TM=2.647E-01  e=3.525E+00  Thermotoga maritima
  8glv-assembly1_Ks  TM=2.396E-01  e=4.966E+00  Chlamydomonas reinhardtii

Solvent-accessible surface area (backbone atoms only — not comparable to full-atom values): 6043 Å² total; per-residue (Å²): 139,78,89,77,79,68,81,89,50,85,61,77,44,94,86,51,95,61,57,74,65,57,58,55,50,50,53,51,51,52,28,40,43,74,38,57,41,61,90,79,26,57,44,75,47,80,48,98,93,42,81,46,75,49,75,57,86,64,86,35,54,57,42,53,53,51,49,54,51,49,50,51,45,61,74,72,72,63,82,87,86,66,93,48,65,75,61,42,61,60,57,76,77,111

InterPro domains:
  IPR021145 Portal protein SPP1 Gp6-like [PF05133] (13-92)